Protein AF-A0A366ZLQ6-F1 (afdb_monomer)

Nearest PDB structures (foldseek):
  3iez-assembly1_A  TM=7.733E-01  e=4.812E-01  Homo sapiens
  8cht-assembly2_B  TM=6.604E-01  e=1.229E+00  Homo sapiens
  3isu-assembly1_A  TM=6.030E-01  e=1.303E+00  Homo sapiens
  8cht-assembly1_A  TM=6.685E-01  e=3.139E+00  Homo sapiens

Secondary structure (DSSP, 8-state):
-------S--EEEE-TT-TTEEEEEEEETTTTEEEEEEEETTEEEEEEEEEHHHHHHHHHHHHHHHHHHHHS--THHHHHHHHHHHHHHHHHHHHT-S-HHHHHHHHHHHHHHHHHHTT-----------------PPPP-----

Foldseek 3Di:
DDDDDFPPDWDKDADPVDQQWIWTWGDDVVVQWIKIFIDHPNDTDDIDIDHVVVVVVVVVVVVVVVVVVVPPDDCVVVVVVVVVVVVVVVVVVVVVPDPVVVVVVCVVVVVVVVVVVVPDDDDDDDDDDDDDDDDDDDDDDDDDD

Sequence (145 aa):
MTVVALPVHGHWAADARGEGRSIRVSTHVEEGVAVLSLWRGGTCVGTARLSAEDAAGVVAGLTDGLAAMAARPHVESSDAGRVADLEARLARLERHGRPLWRRAADTVTGWGVRAAVRSGGLTQHRVGRSPAWVDLAPRRPQEGC

pLDDT: mean 74.49, std 21.25, range [35.72, 98.38]

Radius of gyration: 32.17 Å; Cα contacts (8 Å, |Δi|>4): 105; chains: 1; bounding box: 58×31×90 Å

Mean predicted aligned error: 17.68 Å

Solvent-accessible surface area (backbone atoms only — not comparable to full-atom values): 9060 Å² total; per-residue (Å²): 136,85,82,77,83,70,66,93,69,59,49,74,45,77,41,94,88,44,82,59,28,30,39,38,37,40,66,40,74,94,78,47,32,39,35,44,33,37,33,44,73,55,38,66,76,45,75,46,79,28,47,60,67,57,46,49,51,52,51,48,54,50,50,53,51,49,51,55,58,67,66,46,84,68,70,68,74,55,47,60,57,50,49,52,51,49,50,54,52,49,54,50,56,60,72,71,43,87,53,69,68,58,55,50,48,51,50,55,50,47,49,54,46,57,58,46,62,77,71,58,82,88,83,93,83,90,83,84,89,86,83,87,87,83,90,85,85,89,83,90,72,71,88,72,132

Structure (mmCIF, N/CA/C/O backbone):
data_AF-A0A366ZLQ6-F1
#
_entry.id   AF-A0A366ZLQ6-F1
#
loop_
_atom_site.group_PDB
_atom_site.id
_atom_site.type_symbol
_atom_site.label_atom_id
_atom_site.label_alt_id
_atom_site.label_comp_id
_atom_site.label_asym_id
_atom_site.label_entity_id
_atom_site.label_seq_id
_atom_site.pdbx_PDB_ins_code
_atom_site.Cartn_x
_atom_site.Cartn_y
_atom_site.Cartn_z
_atom_site.occupancy
_atom_site.B_iso_or_equiv
_atom_site.auth_seq_id
_atom_site.auth_comp_id
_atom_site.auth_asym_id
_atom_site.auth_atom_id
_atom_site.pdbx_PDB_model_num
ATOM 1 N N . MET A 1 1 ? -29.649 5.034 15.503 1.00 45.44 1 MET A N 1
ATOM 2 C CA . MET A 1 1 ? -28.442 4.417 14.917 1.00 45.44 1 MET A CA 1
ATOM 3 C C . MET A 1 1 ? -27.481 5.542 14.609 1.00 45.44 1 MET A C 1
ATOM 5 O O . MET A 1 1 ? -27.810 6.379 13.780 1.00 45.44 1 MET A O 1
ATOM 9 N N . THR A 1 2 ? -26.382 5.641 15.34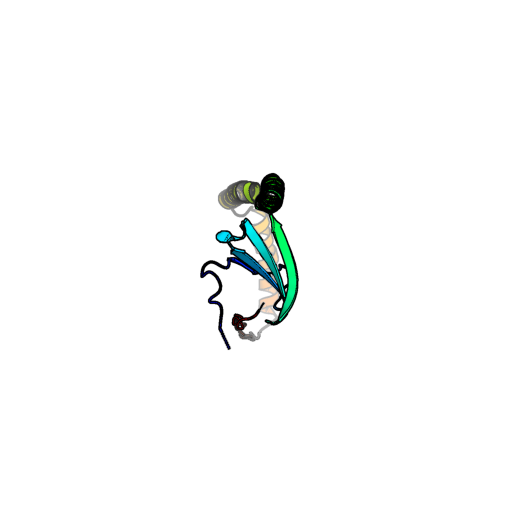6 1.00 40.47 2 THR A N 1
ATOM 10 C CA . THR A 1 2 ? -25.442 6.756 15.197 1.00 40.47 2 THR A CA 1
ATOM 11 C C . THR A 1 2 ? -24.353 6.323 14.228 1.00 40.47 2 THR A C 1
ATOM 13 O O . THR A 1 2 ? -23.603 5.395 14.519 1.00 40.47 2 THR A O 1
ATOM 16 N N . VAL A 1 3 ? -24.319 6.943 13.052 1.00 51.59 3 VAL A N 1
ATOM 17 C CA . VAL A 1 3 ? -23.247 6.742 12.075 1.00 51.59 3 VAL A CA 1
ATOM 18 C C . VAL A 1 3 ? -22.063 7.584 12.531 1.00 51.59 3 VAL A C 1
ATOM 20 O O . VAL A 1 3 ? -22.164 8.807 12.600 1.00 51.59 3 VAL A O 1
ATOM 23 N N . VAL A 1 4 ? -20.954 6.933 12.873 1.00 55.72 4 VAL A N 1
ATOM 24 C CA . VAL A 1 4 ? -19.674 7.615 13.081 1.00 5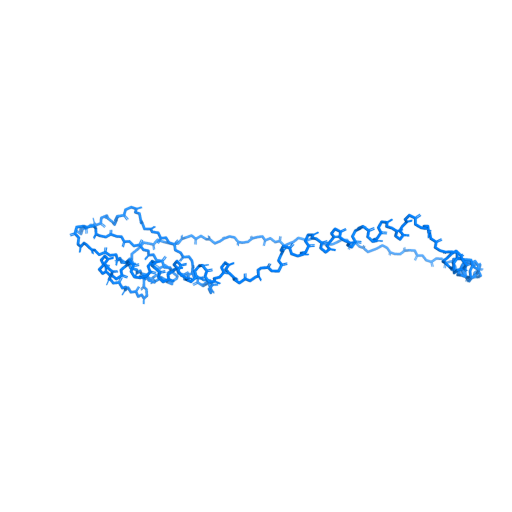5.72 4 VAL A CA 1
ATOM 25 C C . VAL A 1 4 ? -19.104 7.901 11.696 1.00 55.72 4 VAL A C 1
ATOM 27 O O . VAL A 1 4 ? -18.812 6.974 10.942 1.00 55.72 4 VAL A O 1
ATOM 30 N N . ALA A 1 5 ? -18.986 9.178 11.334 1.00 53.03 5 ALA A N 1
ATOM 31 C CA . ALA A 1 5 ? -18.280 9.567 10.121 1.00 53.03 5 ALA A CA 1
ATOM 32 C C . ALA A 1 5 ? -16.808 9.157 10.273 1.00 53.03 5 ALA A C 1
ATOM 34 O O . 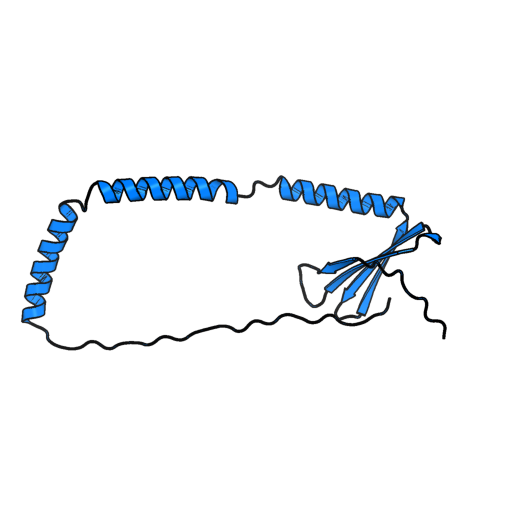ALA A 1 5 ? -16.097 9.686 11.127 1.00 53.03 5 ALA A O 1
ATOM 35 N N . LEU A 1 6 ? -16.364 8.179 9.480 1.00 53.09 6 LEU A N 1
ATOM 36 C CA . LEU A 1 6 ? -14.960 7.784 9.458 1.00 53.09 6 LEU A CA 1
ATOM 37 C C . LEU A 1 6 ? -14.105 8.960 8.960 1.00 53.09 6 LEU A C 1
ATOM 39 O O . LEU A 1 6 ? -14.516 9.653 8.024 1.00 53.09 6 LEU A O 1
ATOM 43 N N . PRO A 1 7 ? -12.907 9.162 9.534 1.00 49.38 7 PRO A N 1
ATOM 44 C CA . PRO A 1 7 ? -11.997 10.202 9.088 1.00 49.38 7 PRO A CA 1
ATOM 45 C C . PRO A 1 7 ? -11.766 10.116 7.575 1.00 49.38 7 PRO A C 1
ATOM 47 O O . PRO A 1 7 ? -11.531 9.047 7.002 1.00 49.38 7 PRO A O 1
ATOM 50 N N . VAL A 1 8 ? -11.857 11.286 6.943 1.00 54.78 8 VAL A N 1
ATOM 51 C CA . VAL A 1 8 ? -12.013 11.525 5.495 1.00 54.78 8 VAL A CA 1
ATOM 52 C C . VAL A 1 8 ? -10.768 11.127 4.677 1.00 54.78 8 VAL A C 1
ATOM 54 O O . VAL A 1 8 ? -10.753 11.213 3.452 1.00 54.78 8 VAL A O 1
ATOM 57 N N . HIS A 1 9 ? -9.714 10.643 5.334 1.00 58.69 9 HIS A N 1
ATOM 58 C CA . HIS A 1 9 ? -8.391 10.420 4.749 1.00 58.69 9 HIS A CA 1
ATOM 59 C C . HIS A 1 9 ? -7.971 8.954 4.847 1.00 58.69 9 HIS A C 1
ATOM 61 O O . HIS A 1 9 ? -6.893 8.613 5.324 1.00 58.69 9 HIS A O 1
ATOM 67 N N . GLY A 1 10 ? -8.857 8.059 4.409 1.00 69.56 10 GLY A N 1
ATOM 68 C CA . GLY A 1 10 ? -8.498 6.661 4.232 1.00 69.56 10 GLY A CA 1
ATOM 69 C C . GLY A 1 10 ? -7.628 6.480 2.986 1.00 69.56 10 GLY A C 1
ATOM 70 O O . GLY A 1 10 ? -8.124 6.677 1.876 1.00 69.56 10 GLY A O 1
ATOM 71 N N . HIS A 1 11 ? -6.366 6.080 3.129 1.00 85.31 11 HIS A N 1
ATOM 72 C CA . HIS A 1 11 ? -5.535 5.721 1.975 1.00 85.31 11 HIS A CA 1
ATOM 73 C C . HIS A 1 11 ? -5.819 4.277 1.561 1.00 85.31 11 HIS A C 1
ATOM 75 O O . HIS A 1 11 ? -5.794 3.378 2.397 1.00 85.31 11 HIS A O 1
ATOM 81 N N . TRP A 1 12 ? -6.082 4.049 0.274 1.00 92.56 12 TRP A N 1
ATOM 82 C CA . TRP A 1 12 ? -6.294 2.712 -0.283 1.00 92.56 12 TRP A CA 1
ATOM 83 C C . TRP A 1 12 ? -5.114 2.301 -1.159 1.00 92.56 12 TRP A C 1
ATOM 85 O O . TRP A 1 12 ? -4.679 3.072 -2.012 1.00 92.56 12 TRP A O 1
ATOM 95 N N . ALA A 1 13 ? -4.659 1.064 -0.992 1.00 93.88 13 ALA A N 1
ATOM 96 C CA . ALA A 1 13 ? -3.675 0.421 -1.853 1.00 93.88 13 ALA A CA 1
ATOM 97 C C . ALA A 1 13 ? -4.259 -0.878 -2.422 1.00 93.88 13 ALA A C 1
ATOM 99 O O . ALA A 1 13 ? -4.824 -1.689 -1.686 1.00 93.88 13 ALA A O 1
ATOM 100 N N . ALA A 1 14 ? -4.138 -1.080 -3.734 1.00 94.12 14 ALA A N 1
ATOM 101 C CA . ALA A 1 14 ? -4.548 -2.326 -4.377 1.00 94.12 14 ALA A CA 1
ATOM 102 C C . ALA A 1 14 ? -3.550 -3.452 -4.058 1.00 94.12 14 ALA A C 1
ATOM 104 O O . ALA A 1 14 ? -2.343 -3.218 -4.022 1.00 94.12 14 ALA A O 1
ATOM 105 N N . ASP A 1 15 ? -4.036 -4.678 -3.848 1.00 93.50 15 ASP A N 1
ATOM 106 C CA . ASP A 1 15 ? -3.154 -5.848 -3.779 1.00 93.50 15 ASP A CA 1
ATOM 107 C C . ASP A 1 15 ? -2.759 -6.268 -5.203 1.00 93.50 15 ASP A C 1
ATOM 109 O O . ASP A 1 15 ? -3.616 -6.409 -6.076 1.00 93.50 15 ASP A O 1
ATOM 113 N N . ALA A 1 16 ? -1.465 -6.502 -5.436 1.00 93.81 16 ALA A N 1
ATOM 114 C CA . ALA A 1 16 ? -0.926 -6.866 -6.748 1.00 93.81 16 ALA A CA 1
ATOM 115 C C . ALA A 1 16 ? -1.497 -8.179 -7.319 1.00 93.81 16 ALA A C 1
ATOM 117 O O . ALA A 1 16 ? -1.457 -8.389 -8.527 1.00 93.81 16 ALA A O 1
ATOM 118 N N . ARG A 1 17 ? -2.054 -9.059 -6.474 1.00 91.06 17 ARG A N 1
ATOM 119 C CA . ARG A 1 17 ? -2.745 -10.283 -6.916 1.00 91.06 17 ARG A CA 1
ATOM 120 C C . ARG A 1 17 ? -4.108 -10.007 -7.558 1.00 91.06 17 ARG A C 1
ATOM 122 O O . ARG A 1 17 ? -4.656 -10.895 -8.199 1.00 91.06 17 ARG A O 1
ATOM 129 N N . GLY A 1 18 ? -4.664 -8.807 -7.393 1.00 89.94 18 GLY A N 1
ATOM 130 C CA . GLY A 1 18 ? -5.974 -8.445 -7.930 1.00 89.94 18 GLY A CA 1
ATOM 131 C C . GLY A 1 18 ? -7.142 -9.032 -7.129 1.00 89.94 18 GLY A C 1
ATOM 132 O O . GLY A 1 18 ? -7.144 -8.997 -5.899 1.00 89.94 18 GLY A O 1
ATOM 133 N N . GLU A 1 19 ? -8.174 -9.516 -7.831 1.00 88.88 19 GLU A N 1
ATOM 134 C CA . GLU A 1 19 ? -9.390 -10.130 -7.249 1.00 88.88 19 GLU A CA 1
ATOM 135 C C . GLU A 1 19 ? -10.210 -9.205 -6.332 1.00 88.88 19 GLU A C 1
ATOM 137 O O . GLU A 1 19 ? -10.849 -9.642 -5.371 1.00 88.88 19 GLU A O 1
ATOM 142 N N . GLY A 1 20 ? -10.164 -7.896 -6.590 1.00 89.69 20 GLY A N 1
ATOM 143 C CA . GLY A 1 20 ? -10.834 -6.910 -5.741 1.00 89.69 20 GLY A CA 1
ATOM 144 C C . GLY A 1 20 ? -10.287 -6.884 -4.311 1.00 89.69 20 GLY A C 1
ATOM 145 O O . GLY A 1 20 ? -11.036 -6.564 -3.385 1.00 89.69 20 GLY A O 1
ATOM 146 N N . ARG A 1 21 ? -9.016 -7.269 -4.119 1.00 94.81 21 ARG A N 1
ATOM 147 C CA . ARG A 1 21 ? -8.319 -7.165 -2.838 1.00 94.81 21 ARG A CA 1
ATOM 148 C C . ARG A 1 21 ? -7.589 -5.838 -2.707 1.00 94.81 21 ARG A C 1
ATOM 150 O O . ARG A 1 21 ? -6.943 -5.363 -3.641 1.00 94.81 21 ARG A O 1
ATOM 157 N N . SER A 1 22 ? -7.662 -5.262 -1.517 1.00 95.75 22 SER A N 1
ATOM 158 C CA . SER A 1 22 ? -7.028 -3.982 -1.214 1.00 95.75 22 SER A CA 1
ATOM 159 C C . SER A 1 22 ? -6.790 -3.826 0.279 1.00 95.75 22 SER A C 1
ATOM 161 O O . SER A 1 22 ? -7.465 -4.454 1.092 1.00 95.75 22 SER A O 1
ATOM 163 N N . ILE A 1 23 ? -5.858 -2.955 0.638 1.00 95.88 23 ILE A N 1
ATOM 164 C CA . ILE A 1 23 ? -5.644 -2.505 2.010 1.00 95.88 23 ILE A CA 1
ATOM 165 C C . ILE A 1 23 ? -6.147 -1.069 2.123 1.00 95.88 23 ILE A C 1
ATOM 167 O O . ILE A 1 23 ? -5.888 -0.254 1.237 1.00 95.88 23 ILE A O 1
ATOM 171 N N . ARG A 1 24 ? -6.849 -0.757 3.213 1.00 94.88 24 ARG A N 1
ATOM 172 C CA . ARG A 1 24 ? -7.192 0.610 3.609 1.00 94.88 24 ARG A CA 1
ATOM 173 C C . ARG A 1 24 ? -6.465 0.953 4.901 1.00 94.88 24 ARG A C 1
ATOM 175 O O . ARG A 1 24 ? -6.524 0.187 5.861 1.00 94.88 24 ARG A O 1
ATOM 182 N N . VAL A 1 25 ? -5.837 2.119 4.924 1.00 94.81 25 VAL A N 1
ATOM 183 C CA . VAL A 1 25 ? -5.273 2.740 6.123 1.00 94.81 25 VAL A CA 1
ATOM 184 C C . VAL A 1 25 ? -6.217 3.843 6.572 1.00 94.81 25 VAL A C 1
ATOM 186 O O . VAL A 1 25 ? -6.556 4.707 5.768 1.00 94.81 25 VAL A O 1
ATOM 189 N N . SER A 1 26 ? -6.635 3.830 7.831 1.00 92.94 26 SER A N 1
ATOM 190 C CA . SER A 1 26 ? -7.356 4.930 8.477 1.00 92.94 26 SER A CA 1
ATOM 191 C C . SER A 1 26 ? -6.696 5.285 9.803 1.00 92.94 26 SER A C 1
ATOM 193 O O . SER A 1 26 ? -6.106 4.431 10.458 1.00 92.94 26 SER A O 1
ATOM 195 N N . THR A 1 27 ? -6.784 6.546 10.208 1.00 91.38 27 THR A N 1
ATOM 196 C CA . THR A 1 27 ? -6.161 7.045 11.437 1.00 91.38 27 THR A CA 1
ATOM 197 C C . THR A 1 27 ? -7.214 7.569 12.396 1.00 91.38 27 THR A C 1
ATOM 199 O O . THR A 1 27 ? -8.172 8.219 11.992 1.00 91.38 27 THR A O 1
ATOM 202 N N . HIS A 1 28 ? -7.020 7.273 13.673 1.00 90.75 28 HIS A N 1
ATOM 203 C CA . HIS A 1 28 ? -7.879 7.672 14.777 1.00 90.75 28 HIS A CA 1
ATOM 204 C C . HIS A 1 28 ? -6.998 8.447 15.756 1.00 90.75 28 HIS A C 1
ATOM 206 O O . HIS A 1 28 ? -6.279 7.854 16.560 1.00 90.75 28 HIS A O 1
ATOM 212 N N . VAL A 1 29 ? -6.938 9.768 15.557 1.00 89.81 29 VAL A N 1
ATOM 213 C CA . VAL A 1 29 ? -5.940 10.644 16.195 1.00 89.81 29 VAL A CA 1
ATOM 214 C C . VAL A 1 29 ? -6.140 10.703 17.705 1.00 89.81 29 VAL A C 1
ATOM 216 O O . VAL A 1 29 ? -5.167 10.572 18.440 1.00 89.81 29 VAL A O 1
ATOM 219 N N . GLU A 1 30 ? -7.388 10.822 18.156 1.00 91.31 30 GLU A N 1
ATOM 220 C CA . GLU A 1 30 ? -7.729 10.898 19.582 1.00 91.31 30 GLU A CA 1
ATOM 221 C C . GLU A 1 30 ? -7.361 9.608 20.326 1.00 91.31 30 GLU A C 1
ATOM 223 O O . GLU A 1 30 ? -6.929 9.627 21.474 1.00 91.31 30 GLU A O 1
ATOM 228 N N . GLU A 1 31 ? -7.485 8.470 19.648 1.00 91.44 31 GLU A N 1
ATOM 229 C CA . GLU A 1 31 ? -7.143 7.156 20.175 1.00 91.44 31 GLU A CA 1
ATOM 230 C C . GLU A 1 31 ? -5.664 6.793 19.978 1.00 91.44 31 GLU A C 1
ATOM 232 O O . GLU A 1 31 ? -5.221 5.760 20.477 1.00 91.44 31 GLU A O 1
ATOM 237 N N . GLY A 1 32 ? -4.897 7.606 19.242 1.00 93.94 32 GLY A N 1
ATOM 238 C CA . GLY A 1 32 ? -3.483 7.359 18.961 1.00 93.94 32 GLY A CA 1
ATOM 239 C C . GLY A 1 32 ? -3.219 6.085 18.150 1.00 93.94 32 GLY A C 1
ATOM 240 O O . GLY A 1 32 ? -2.147 5.491 18.283 1.00 93.94 32 GLY A O 1
ATOM 241 N N . VAL A 1 33 ? -4.183 5.645 17.327 1.00 95.50 33 VAL A N 1
ATOM 242 C CA . VAL A 1 33 ? -4.075 4.391 16.562 1.00 95.50 33 VAL A CA 1
ATOM 243 C C . VAL A 1 33 ? -4.220 4.579 15.056 1.00 95.50 33 VAL A C 1
ATOM 245 O O . VAL A 1 33 ? -5.071 5.323 14.561 1.00 95.50 33 VAL A O 1
ATOM 248 N N . ALA A 1 34 ? -3.421 3.816 14.313 1.00 95.06 34 ALA A N 1
ATOM 249 C CA . ALA A 1 34 ? -3.598 3.593 12.885 1.00 95.06 34 ALA A CA 1
ATOM 250 C C . ALA A 1 34 ? -4.248 2.222 12.661 1.00 95.06 34 ALA A C 1
ATOM 252 O O . ALA A 1 34 ? -3.850 1.220 13.253 1.00 95.06 34 ALA A O 1
ATOM 253 N N . VAL A 1 35 ? -5.256 2.162 11.801 1.00 95.69 35 VAL A N 1
ATOM 254 C CA . VAL A 1 35 ? -5.982 0.937 11.473 1.00 95.69 35 VAL A CA 1
ATOM 255 C C . VAL A 1 35 ? -5.654 0.544 10.042 1.00 95.69 35 VAL A C 1
ATOM 257 O O . VAL A 1 35 ? -5.933 1.292 9.106 1.00 95.69 35 VAL A O 1
ATOM 260 N N . LEU A 1 36 ? -5.085 -0.649 9.874 1.00 96.19 36 LEU A N 1
ATOM 261 C CA . LEU A 1 36 ? -4.947 -1.294 8.574 1.00 96.19 36 LEU A CA 1
ATOM 262 C C . LEU A 1 36 ? -6.032 -2.354 8.441 1.00 96.19 36 LEU A C 1
ATOM 264 O O . LEU A 1 36 ? -6.109 -3.280 9.246 1.00 96.19 36 LEU A O 1
ATOM 268 N N . SER A 1 37 ? -6.860 -2.230 7.412 1.00 96.00 37 SER A N 1
ATOM 269 C 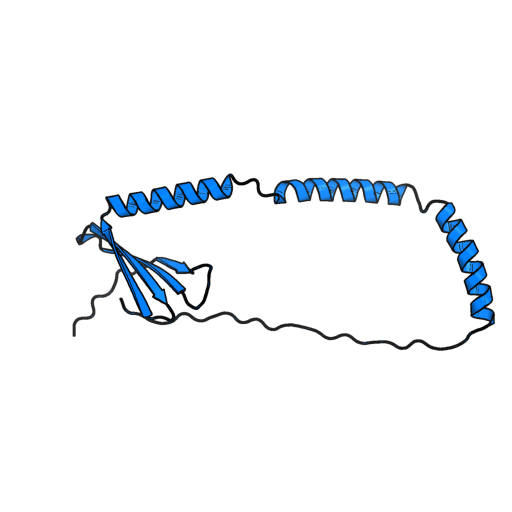CA . SER A 1 37 ? -7.916 -3.193 7.099 1.00 96.00 37 SER A CA 1
ATOM 270 C C . SER A 1 37 ? -7.667 -3.824 5.735 1.00 96.00 37 SER A C 1
ATOM 272 O O . SER A 1 37 ? -7.355 -3.132 4.765 1.00 96.00 37 SER A O 1
ATOM 274 N N . LEU A 1 38 ? -7.788 -5.148 5.665 1.00 96.19 38 LEU A N 1
ATOM 275 C CA . LEU A 1 38 ? -7.738 -5.927 4.437 1.00 96.19 38 LEU A CA 1
ATOM 276 C C . LEU A 1 38 ? -9.158 -6.143 3.924 1.00 96.19 38 LEU A C 1
ATOM 278 O O . LEU A 1 38 ? -10.035 -6.611 4.648 1.00 96.19 38 LEU A O 1
ATOM 282 N N . TRP A 1 39 ? -9.351 -5.862 2.645 1.00 95.44 39 TRP A N 1
ATOM 283 C CA . TRP A 1 39 ? -10.630 -5.960 1.964 1.00 95.44 39 TRP A CA 1
ATOM 284 C C . TRP A 1 39 ? -10.556 -6.972 0.827 1.00 95.44 39 TRP A C 1
ATOM 286 O O . TRP A 1 39 ? -9.514 -7.118 0.183 1.00 95.44 39 TRP A O 1
ATOM 296 N N . ARG A 1 40 ? -11.673 -7.649 0.559 1.00 94.94 40 ARG A N 1
ATOM 297 C CA . ARG A 1 40 ? -11.884 -8.507 -0.612 1.00 94.94 40 ARG A CA 1
ATOM 298 C C . ARG A 1 40 ? -13.314 -8.330 -1.106 1.00 94.94 40 ARG A C 1
ATOM 300 O O . ARG A 1 40 ? -14.253 -8.538 -0.345 1.00 94.94 40 ARG A O 1
ATOM 307 N N . GLY A 1 41 ? -13.481 -7.943 -2.370 1.00 91.06 41 GLY A N 1
ATOM 308 C CA . GLY A 1 41 ? -14.808 -7.811 -2.983 1.00 91.06 41 GLY A CA 1
ATOM 309 C C . GLY A 1 41 ? -15.731 -6.837 -2.241 1.00 91.06 41 GLY A C 1
ATOM 310 O O . GLY A 1 41 ? -16.927 -7.080 -2.147 1.00 91.06 41 GLY A O 1
ATOM 311 N N . GLY A 1 42 ? -15.172 -5.772 -1.656 1.00 88.19 42 GLY A N 1
ATOM 312 C CA . GLY A 1 42 ? -15.921 -4.799 -0.852 1.00 88.19 42 GLY A CA 1
ATOM 313 C C . GLY A 1 42 ? -16.221 -5.231 0.588 1.00 88.19 42 GLY A C 1
ATOM 314 O O . GLY A 1 42 ? -16.838 -4.466 1.314 1.00 88.19 42 GLY A O 1
ATOM 315 N N . THR A 1 43 ? -15.765 -6.407 1.031 1.00 92.19 43 THR A N 1
ATOM 316 C CA . THR A 1 43 ? -15.938 -6.877 2.416 1.00 92.19 43 THR A CA 1
ATOM 317 C C . THR A 1 43 ? -14.626 -6.812 3.192 1.00 92.19 43 THR A C 1
ATOM 319 O O . THR A 1 43 ? -13.577 -7.214 2.682 1.00 92.19 43 THR A O 1
ATOM 322 N N . CYS A 1 44 ? -14.695 -6.341 4.435 1.00 94.81 44 CYS A N 1
ATOM 323 C CA . CYS A 1 44 ? -13.605 -6.399 5.402 1.00 94.81 44 CYS A CA 1
ATOM 324 C C . CYS A 1 44 ? -13.304 -7.851 5.794 1.00 94.81 44 CYS A C 1
ATOM 326 O O . CYS A 1 44 ? -14.178 -8.538 6.316 1.00 94.81 44 CYS A O 1
ATOM 328 N N . VAL A 1 45 ? -12.084 -8.332 5.561 1.00 96.19 45 VAL A N 1
ATOM 329 C CA . VAL A 1 45 ? -11.686 -9.722 5.870 1.00 96.19 45 VAL A CA 1
ATOM 330 C C . VAL A 1 45 ? -10.575 -9.821 6.917 1.00 96.19 45 VAL A C 1
ATOM 332 O O . VAL A 1 45 ? -10.189 -10.922 7.298 1.00 96.19 45 VAL A O 1
ATOM 335 N N . GLY A 1 46 ? -10.057 -8.692 7.398 1.00 96.06 46 GLY A N 1
ATOM 336 C CA . GLY A 1 46 ? -9.094 -8.653 8.494 1.00 96.06 46 GLY A CA 1
ATOM 337 C C . GLY A 1 46 ? -8.709 -7.228 8.865 1.00 96.06 46 GLY A C 1
ATOM 338 O O . GLY A 1 46 ? -8.691 -6.352 8.003 1.00 96.06 46 GLY A O 1
ATOM 339 N N . THR A 1 47 ? -8.376 -7.010 10.137 1.00 96.69 47 THR A N 1
ATOM 340 C CA . THR A 1 47 ? -8.033 -5.685 10.665 1.00 96.69 47 THR A CA 1
ATOM 341 C C . THR A 1 47 ? -6.907 -5.792 11.684 1.00 96.69 47 THR A C 1
ATOM 343 O O . THR A 1 47 ? -6.924 -6.675 12.538 1.00 96.69 47 THR A O 1
ATOM 346 N N . ALA A 1 48 ? -5.960 -4.860 11.618 1.00 97.38 48 ALA A N 1
ATOM 347 C CA . ALA A 1 48 ? -4.945 -4.633 12.636 1.00 97.38 48 ALA A CA 1
ATOM 348 C C . ALA A 1 48 ? -5.039 -3.185 13.132 1.00 97.38 48 ALA A C 1
ATOM 350 O O . ALA A 1 48 ? -5.169 -2.256 12.332 1.00 97.38 48 ALA A O 1
ATOM 351 N N . ARG A 1 49 ? -4.970 -2.999 14.453 1.00 97.00 49 ARG A N 1
ATOM 352 C CA . ARG A 1 49 ? -4.859 -1.683 15.093 1.00 97.00 49 ARG A CA 1
ATOM 353 C C . ARG A 1 49 ? -3.432 -1.552 15.600 1.00 97.00 49 ARG A C 1
ATOM 355 O O . ARG A 1 49 ? -2.994 -2.393 16.378 1.00 97.00 49 ARG A O 1
ATOM 362 N N . LEU A 1 50 ? -2.726 -0.538 15.131 1.00 97.69 50 LEU A N 1
ATOM 363 C CA . LEU A 1 50 ? -1.339 -0.274 15.476 1.00 97.69 50 LEU A CA 1
ATOM 364 C C . LEU A 1 50 ? -1.262 0.977 16.340 1.00 97.69 50 LEU A C 1
ATOM 366 O O . LEU A 1 50 ? -1.968 1.954 16.075 1.00 97.69 50 LEU A O 1
ATOM 370 N N . SER A 1 51 ? -0.382 0.947 17.339 1.00 97.75 51 SER A N 1
ATOM 371 C CA . SER A 1 51 ? 0.063 2.168 18.006 1.00 97.75 51 SER A CA 1
ATOM 372 C C . SER A 1 51 ? 0.795 3.075 17.007 1.00 97.75 51 SER A C 1
ATOM 374 O O . SER A 1 51 ? 1.204 2.631 15.928 1.00 97.75 51 SER A O 1
ATOM 376 N N . ALA A 1 52 ? 0.990 4.348 17.353 1.00 95.38 52 ALA A N 1
ATOM 377 C CA . ALA A 1 52 ? 1.798 5.251 16.535 1.00 95.38 52 ALA A CA 1
ATOM 378 C C . ALA A 1 52 ? 3.239 4.733 16.326 1.00 95.38 52 ALA A C 1
ATOM 380 O O . ALA A 1 52 ? 3.784 4.877 15.233 1.00 95.38 52 ALA A O 1
ATOM 381 N N . GLU A 1 53 ? 3.827 4.094 17.343 1.00 97.81 53 GLU A N 1
ATOM 382 C CA . GLU A 1 53 ? 5.171 3.505 17.278 1.00 97.81 53 GLU A CA 1
ATOM 383 C C . GLU A 1 53 ? 5.219 2.310 16.316 1.00 97.81 53 GLU A C 1
ATOM 385 O O . GLU A 1 53 ? 6.039 2.285 15.397 1.00 97.81 53 GLU A O 1
ATOM 390 N N . ASP A 1 54 ? 4.284 1.367 16.444 1.00 98.38 54 ASP A N 1
ATOM 391 C CA . ASP A 1 54 ? 4.218 0.202 15.553 1.00 98.38 54 ASP A CA 1
ATOM 392 C C . ASP A 1 54 ? 3.922 0.613 14.106 1.00 98.38 54 ASP A C 1
ATOM 394 O O . ASP A 1 54 ? 4.492 0.067 13.158 1.00 98.38 54 ASP A O 1
ATOM 398 N N . ALA A 1 55 ? 3.049 1.608 13.914 1.00 96.44 55 ALA A N 1
ATOM 399 C CA . ALA A 1 55 ? 2.758 2.162 12.598 1.00 96.44 55 ALA A CA 1
ATOM 400 C C . ALA A 1 55 ? 4.007 2.796 11.966 1.00 96.44 55 ALA A C 1
ATOM 402 O O . ALA A 1 55 ? 4.263 2.582 10.779 1.00 96.44 55 ALA A O 1
ATOM 403 N N . ALA A 1 56 ? 4.815 3.520 12.749 1.00 96.81 56 ALA A N 1
ATOM 404 C CA . ALA A 1 56 ? 6.097 4.046 12.289 1.00 96.81 56 ALA A CA 1
ATOM 405 C C . ALA A 1 56 ? 7.070 2.917 11.903 1.00 96.81 56 ALA A C 1
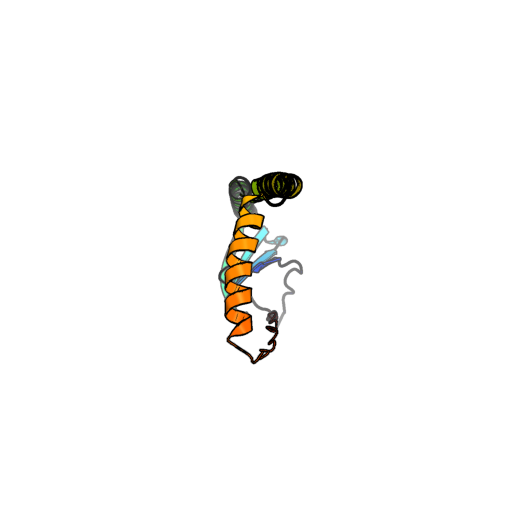ATOM 407 O O . ALA A 1 56 ? 7.727 3.013 10.866 1.00 96.81 56 ALA A O 1
ATOM 408 N N . GLY A 1 57 ? 7.100 1.815 12.660 1.00 98.19 57 GLY A N 1
ATOM 409 C CA . GLY A 1 57 ? 7.870 0.616 12.315 1.00 98.19 57 GLY A CA 1
ATOM 410 C C . GLY A 1 57 ? 7.457 -0.003 10.973 1.00 98.19 57 GLY A C 1
ATOM 411 O O . GLY A 1 57 ? 8.310 -0.339 10.151 1.00 98.19 57 GLY A O 1
ATOM 412 N N . VAL A 1 58 ? 6.151 -0.085 10.694 1.00 97.38 58 VAL A N 1
ATOM 413 C CA . VAL A 1 58 ? 5.642 -0.536 9.385 1.00 97.38 58 VAL A CA 1
ATOM 414 C C . VAL A 1 58 ? 6.087 0.404 8.261 1.00 97.38 58 VAL A C 1
ATOM 416 O O . VAL A 1 58 ? 6.530 -0.066 7.213 1.00 97.38 58 VAL A O 1
ATOM 419 N N . VAL A 1 59 ? 6.012 1.723 8.464 1.00 96.88 59 VAL A N 1
ATOM 420 C CA . VAL A 1 59 ? 6.465 2.718 7.473 1.00 96.88 59 VAL A CA 1
ATOM 421 C C . VAL A 1 59 ? 7.967 2.605 7.204 1.00 96.88 59 VAL A C 1
ATOM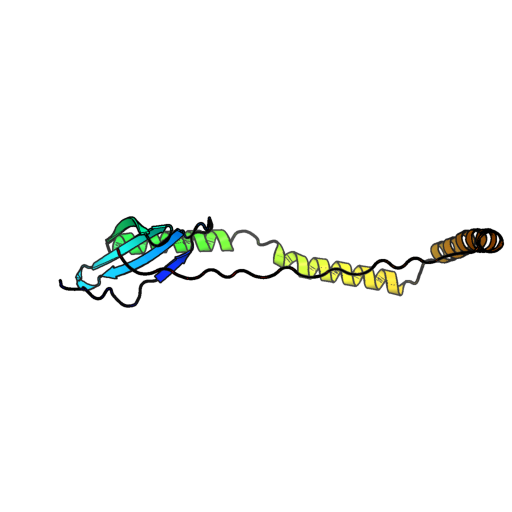 423 O O . VAL A 1 59 ? 8.382 2.673 6.044 1.00 96.88 59 VAL A O 1
ATOM 426 N N . ALA A 1 60 ? 8.776 2.387 8.243 1.00 98.25 60 ALA A N 1
ATOM 427 C CA . ALA A 1 60 ? 10.208 2.150 8.099 1.00 98.25 60 ALA A CA 1
ATOM 428 C C . ALA A 1 60 ? 10.475 0.906 7.238 1.00 98.25 60 ALA A C 1
ATOM 430 O O . ALA A 1 60 ? 11.143 1.009 6.212 1.00 98.25 60 ALA A O 1
ATOM 431 N N . GLY A 1 61 ? 9.843 -0.231 7.554 1.00 98.25 61 GLY A N 1
ATOM 432 C CA . GLY A 1 61 ? 9.980 -1.456 6.760 1.00 98.25 61 GLY A CA 1
ATOM 433 C C . GLY A 1 61 ? 9.525 -1.304 5.300 1.00 98.25 61 GLY A C 1
ATOM 434 O O . GLY A 1 61 ? 10.155 -1.853 4.394 1.00 98.25 61 GLY A O 1
ATOM 435 N N . LEU A 1 62 ? 8.466 -0.526 5.041 1.00 97.00 62 LEU A N 1
ATOM 436 C CA . LEU A 1 62 ? 8.045 -0.187 3.675 1.00 97.00 62 LEU A CA 1
ATOM 437 C C . LEU A 1 62 ? 9.110 0.637 2.944 1.00 97.00 62 LEU A C 1
ATOM 439 O O . LEU A 1 62 ? 9.412 0.354 1.786 1.00 97.00 62 LEU A O 1
ATOM 443 N N . THR A 1 63 ? 9.684 1.635 3.615 1.00 97.88 63 THR A N 1
ATOM 444 C CA . THR A 1 63 ? 10.729 2.501 3.053 1.00 97.88 63 THR A CA 1
ATOM 445 C C . THR A 1 63 ? 11.996 1.710 2.742 1.00 97.88 63 THR A C 1
ATOM 447 O O . THR A 1 63 ? 12.527 1.824 1.638 1.00 97.88 63 THR A O 1
ATOM 450 N N . ASP A 1 64 ? 12.429 0.842 3.656 1.00 97.69 64 ASP A N 1
ATOM 451 C CA . ASP A 1 64 ? 13.584 -0.037 3.462 1.00 97.69 64 ASP A CA 1
ATOM 452 C C . ASP A 1 64 ? 13.363 -1.004 2.292 1.00 97.69 64 ASP A C 1
ATOM 454 O O . ASP A 1 64 ? 14.230 -1.173 1.431 1.00 97.69 64 ASP A O 1
ATOM 458 N N . GLY A 1 65 ? 12.169 -1.600 2.204 1.00 96.38 65 GLY A N 1
ATOM 459 C CA . GLY A 1 65 ? 11.789 -2.459 1.085 1.00 96.38 65 GLY A CA 1
ATOM 460 C C . GLY A 1 65 ? 11.794 -1.718 -0.255 1.00 96.38 65 GLY A C 1
ATOM 461 O O . GLY A 1 65 ? 12.306 -2.238 -1.248 1.00 96.38 65 GLY A O 1
ATOM 462 N N . LEU A 1 66 ? 11.273 -0.487 -0.289 1.00 96.31 66 LEU A N 1
ATOM 463 C CA . LEU A 1 66 ? 11.307 0.381 -1.471 1.00 96.31 66 LEU A CA 1
ATOM 464 C C . LEU A 1 66 ? 12.745 0.726 -1.876 1.00 96.31 66 LEU A C 1
ATOM 466 O O . LEU A 1 66 ? 13.085 0.611 -3.055 1.00 96.31 66 LEU A O 1
ATOM 470 N N . ALA A 1 67 ? 13.600 1.078 -0.916 1.00 95.88 67 ALA A N 1
ATOM 471 C CA . ALA A 1 67 ? 15.012 1.351 -1.162 1.00 95.88 67 ALA A CA 1
ATOM 472 C C . ALA A 1 67 ? 15.733 0.119 -1.734 1.00 95.88 67 ALA A C 1
ATOM 474 O O . ALA A 1 67 ? 16.460 0.230 -2.721 1.00 95.88 67 ALA A O 1
ATOM 475 N N . ALA A 1 68 ? 15.474 -1.072 -1.186 1.00 94.94 68 ALA A N 1
ATOM 476 C CA . ALA A 1 68 ? 16.034 -2.321 -1.695 1.00 94.94 68 ALA A CA 1
ATOM 477 C C . ALA A 1 68 ? 15.560 -2.645 -3.125 1.00 94.94 68 ALA A C 1
ATOM 479 O O . ALA A 1 68 ? 16.341 -3.146 -3.935 1.00 94.94 68 ALA A O 1
ATOM 480 N N . MET A 1 69 ? 14.300 -2.348 -3.463 1.00 92.75 69 MET A N 1
ATOM 481 C CA . MET A 1 69 ? 13.788 -2.506 -4.829 1.00 92.75 69 MET A CA 1
ATOM 482 C C . MET A 1 69 ? 14.427 -1.516 -5.804 1.00 92.75 69 MET A C 1
ATOM 484 O O . MET A 1 69 ? 14.777 -1.918 -6.908 1.00 92.75 69 MET A O 1
ATOM 488 N N . ALA A 1 70 ? 14.623 -0.260 -5.400 1.00 90.44 70 ALA A N 1
ATOM 489 C CA . ALA A 1 70 ? 15.285 0.752 -6.222 1.00 90.44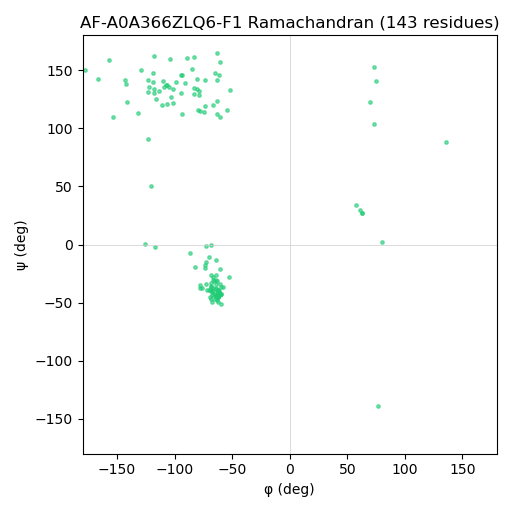 70 ALA A CA 1
ATOM 490 C C . ALA A 1 70 ? 16.783 0.463 -6.425 1.00 90.44 70 ALA A C 1
ATOM 492 O O . ALA A 1 70 ? 17.336 0.759 -7.481 1.00 90.44 70 ALA A O 1
ATOM 493 N N . ALA A 1 71 ? 17.438 -0.137 -5.426 1.00 88.62 71 ALA A N 1
ATOM 494 C CA . ALA A 1 71 ? 18.839 -0.539 -5.501 1.00 88.62 71 ALA A CA 1
ATOM 495 C C . ALA A 1 71 ? 19.071 -1.770 -6.394 1.00 88.62 71 ALA A C 1
ATOM 497 O O . ALA A 1 71 ? 20.208 -2.017 -6.806 1.00 88.62 71 ALA A O 1
ATOM 498 N N . ARG A 1 72 ? 18.029 -2.556 -6.713 1.00 78.12 72 ARG A N 1
ATOM 499 C CA . ARG A 1 72 ? 18.159 -3.615 -7.720 1.00 78.12 72 ARG A CA 1
ATOM 500 C C . ARG A 1 72 ? 18.473 -2.955 -9.064 1.00 78.12 72 ARG A C 1
ATOM 502 O O . ARG A 1 72 ? 17.697 -2.109 -9.500 1.00 78.12 72 ARG A O 1
ATOM 509 N N . PRO A 1 73 ? 19.580 -3.325 -9.733 1.00 63.62 73 PRO A N 1
ATOM 510 C CA . PRO A 1 73 ? 19.955 -2.707 -10.993 1.00 63.62 73 PRO A CA 1
ATOM 511 C C . PRO A 1 73 ? 18.848 -2.942 -12.020 1.00 63.62 73 PRO A C 1
ATOM 513 O O . PRO A 1 73 ? 18.624 -4.063 -12.477 1.00 63.62 73 PRO A O 1
ATOM 516 N N . HIS A 1 74 ? 18.142 -1.868 -12.362 1.00 60.19 74 HIS A N 1
ATOM 517 C CA . HIS A 1 74 ? 17.161 -1.875 -13.431 1.00 60.19 74 HIS A CA 1
ATOM 518 C C . HIS A 1 74 ? 17.916 -1.911 -14.759 1.00 60.19 74 HIS A C 1
ATOM 520 O O . HIS A 1 74 ? 18.721 -1.024 -15.049 1.00 60.19 74 HIS A O 1
ATOM 526 N N . VAL A 1 75 ? 17.702 -2.954 -15.560 1.00 59.53 75 VAL A N 1
ATOM 527 C CA . VAL A 1 75 ? 18.426 -3.165 -16.829 1.00 59.53 75 VAL A CA 1
ATOM 528 C C . VAL A 1 75 ? 18.124 -2.059 -17.865 1.00 59.53 75 VAL A C 1
ATOM 530 O O . VAL A 1 75 ? 18.891 -1.884 -18.809 1.00 59.53 75 VAL A O 1
ATOM 533 N N . GLU A 1 76 ? 17.098 -1.226 -17.650 1.00 57.09 76 GLU A N 1
ATOM 534 C CA . GLU A 1 76 ? 16.626 -0.221 -18.618 1.00 57.09 76 GLU A CA 1
ATOM 535 C C . GLU A 1 76 ? 17.624 0.901 -18.963 1.00 57.09 76 GLU A C 1
ATOM 537 O O . GLU A 1 76 ? 17.592 1.418 -20.077 1.00 57.09 76 GLU A O 1
ATOM 542 N N . SER A 1 77 ? 18.568 1.264 -18.087 1.00 58.47 77 SER A N 1
ATOM 543 C CA . SER A 1 77 ? 19.553 2.322 -18.408 1.00 58.47 77 SER A CA 1
ATOM 544 C C . SER A 1 77 ? 20.620 1.865 -19.421 1.00 58.47 77 SER A C 1
ATOM 546 O O . SER A 1 77 ? 21.231 2.672 -20.124 1.00 58.47 77 SER A O 1
ATOM 548 N N . SER A 1 78 ? 20.814 0.550 -19.569 1.00 62.12 78 SER A N 1
ATOM 549 C CA . SER A 1 78 ? 21.757 0.002 -20.548 1.00 62.12 78 SER A CA 1
ATOM 550 C C . SER A 1 78 ? 21.167 -0.098 -21.953 1.00 62.12 78 SER A C 1
ATOM 552 O O . SER A 1 78 ? 21.937 -0.212 -22.910 1.00 62.12 78 SER A O 1
ATOM 554 N N . ASP A 1 79 ? 19.844 -0.083 -22.100 1.00 65.56 79 ASP A N 1
ATOM 555 C CA . ASP A 1 79 ? 19.215 -0.325 -23.395 1.00 65.56 79 ASP A CA 1
ATOM 556 C C . ASP A 1 79 ? 19.279 0.907 -24.283 1.00 65.56 79 ASP A C 1
ATOM 558 O O . ASP A 1 79 ? 19.604 0.769 -25.452 1.00 65.56 79 ASP A O 1
ATOM 562 N N . ALA A 1 80 ? 19.128 2.117 -23.742 1.00 75.75 80 ALA A N 1
ATOM 563 C CA . ALA A 1 80 ? 19.301 3.336 -24.535 1.00 75.75 80 ALA A CA 1
ATOM 564 C C . ALA A 1 80 ? 20.718 3.439 -25.136 1.00 75.75 80 ALA A C 1
ATOM 566 O O . ALA A 1 80 ? 20.876 3.738 -26.317 1.00 75.75 80 ALA A O 1
ATOM 567 N N . GLY A 1 81 ? 21.753 3.116 -24.350 1.00 80.94 81 GLY A N 1
ATOM 568 C CA . GLY A 1 81 ? 23.140 3.095 -24.826 1.00 80.94 81 GLY A CA 1
ATOM 569 C C . GLY A 1 81 ? 23.420 1.967 -25.825 1.00 80.94 81 GLY A C 1
ATOM 570 O O . GLY A 1 81 ? 24.102 2.184 -26.824 1.00 80.94 81 GLY A O 1
ATOM 571 N N . ARG A 1 82 ? 22.862 0.770 -25.596 1.00 82.00 82 ARG A N 1
ATOM 572 C CA . ARG A 1 82 ? 22.978 -0.366 -26.529 1.00 82.00 82 ARG A CA 1
ATOM 573 C C . ARG A 1 82 ? 22.217 -0.134 -27.828 1.00 82.00 82 ARG A C 1
ATOM 575 O O . ARG A 1 82 ? 22.713 -0.511 -28.884 1.00 82.00 82 ARG A O 1
ATOM 582 N N . VAL A 1 83 ? 21.039 0.479 -27.760 1.00 86.94 83 VAL A N 1
ATOM 583 C CA . VAL A 1 83 ? 20.233 0.863 -28.922 1.00 86.94 83 VAL A CA 1
ATOM 584 C C . VAL A 1 83 ? 20.977 1.926 -29.719 1.00 86.94 83 VAL A C 1
ATOM 586 O O . VAL A 1 83 ? 21.165 1.736 -30.914 1.00 86.94 83 VAL A O 1
ATOM 589 N N . ALA A 1 84 ? 21.517 2.961 -29.069 1.00 87.75 84 ALA A N 1
ATOM 590 C CA . ALA A 1 84 ? 22.326 3.976 -29.742 1.00 87.75 84 ALA A CA 1
ATOM 591 C C . ALA A 1 84 ? 23.596 3.392 -30.398 1.00 87.75 84 ALA A C 1
ATOM 593 O O . ALA A 1 84 ? 23.930 3.754 -31.528 1.00 87.75 84 ALA A O 1
ATOM 594 N N . ASP A 1 85 ? 24.292 2.454 -29.738 1.00 90.75 85 ASP A N 1
ATOM 595 C CA . ASP A 1 85 ? 25.425 1.730 -30.342 1.00 90.75 85 ASP A CA 1
ATOM 596 C C . ASP A 1 85 ? 24.981 0.908 -31.560 1.00 90.75 85 ASP A C 1
ATOM 598 O O . ASP A 1 85 ? 25.613 0.949 -32.620 1.00 90.75 85 ASP A O 1
ATOM 602 N N . LEU A 1 86 ? 23.862 0.190 -31.438 1.00 90.75 86 LEU A N 1
ATOM 603 C CA . LEU A 1 86 ? 23.320 -0.625 -32.517 1.00 90.75 86 LEU A CA 1
ATOM 604 C C . LEU A 1 86 ? 22.907 0.234 -33.718 1.00 90.75 86 LEU A C 1
ATOM 606 O O . LEU A 1 86 ? 23.244 -0.109 -34.850 1.00 90.75 86 LEU A O 1
ATOM 610 N N . GLU A 1 87 ? 22.247 1.366 -33.483 1.00 94.62 87 GLU A N 1
ATOM 611 C CA . GLU A 1 87 ? 21.873 2.342 -34.509 1.00 94.62 87 GLU A CA 1
ATOM 612 C C . GLU A 1 87 ? 23.110 2.931 -35.194 1.00 94.62 87 GLU A C 1
ATOM 614 O O . GLU A 1 87 ? 23.185 2.971 -36.424 1.00 94.62 87 GLU A O 1
ATOM 619 N N . ALA A 1 88 ? 24.135 3.314 -34.428 1.00 93.94 88 ALA A N 1
ATOM 620 C CA . ALA A 1 88 ? 25.383 3.833 -34.979 1.00 93.94 88 ALA A CA 1
ATOM 621 C C . ALA A 1 88 ? 26.112 2.790 -35.844 1.00 93.94 88 ALA A C 1
ATOM 623 O O . ALA A 1 88 ? 26.665 3.116 -36.905 1.00 93.94 88 ALA A O 1
ATOM 624 N N . ARG A 1 89 ? 26.103 1.522 -35.414 1.00 92.19 89 ARG A N 1
ATOM 625 C CA . ARG A 1 89 ? 26.659 0.389 -36.165 1.00 92.19 89 ARG A CA 1
ATOM 626 C C . ARG A 1 89 ? 25.856 0.100 -37.428 1.00 92.19 89 ARG A C 1
ATOM 628 O O . ARG A 1 89 ? 26.464 -0.096 -38.481 1.00 92.19 89 ARG A O 1
ATOM 635 N N . LEU A 1 90 ? 24.528 0.124 -37.357 1.00 92.44 90 LEU A N 1
ATOM 636 C CA . LEU A 1 90 ? 23.655 -0.070 -38.512 1.00 92.44 90 LEU A CA 1
ATOM 637 C C . LEU A 1 90 ? 23.864 1.043 -39.545 1.00 92.44 90 LEU A C 1
ATOM 639 O O . LEU A 1 90 ? 24.156 0.755 -40.704 1.00 92.44 90 LEU A O 1
ATOM 643 N N . ALA A 1 91 ? 23.873 2.302 -39.108 1.00 91.31 91 ALA A N 1
ATOM 644 C CA . ALA A 1 91 ? 24.130 3.450 -39.970 1.00 91.31 91 ALA A CA 1
ATOM 645 C C . ALA A 1 91 ? 25.525 3.385 -40.616 1.00 91.31 91 ALA A C 1
ATOM 647 O O . ALA A 1 91 ? 25.717 3.809 -41.757 1.00 91.31 91 ALA A O 1
ATOM 648 N N . ARG A 1 92 ? 26.526 2.831 -39.912 1.00 90.38 92 ARG A N 1
ATOM 649 C CA . ARG A 1 92 ? 27.846 2.560 -40.499 1.00 90.38 92 ARG A CA 1
ATOM 650 C C . ARG A 1 92 ? 27.725 1.549 -41.636 1.00 90.38 92 ARG A C 1
ATOM 652 O O . ARG A 1 92 ? 28.239 1.828 -42.713 1.00 90.38 92 ARG A O 1
ATOM 659 N N . LEU A 1 93 ? 27.045 0.424 -41.427 1.00 87.81 93 LEU A N 1
ATOM 660 C CA . LEU A 1 93 ? 26.863 -0.603 -42.458 1.00 87.81 93 LEU A CA 1
ATOM 661 C C . LEU A 1 93 ? 26.094 -0.075 -43.676 1.00 87.81 93 LEU A C 1
ATOM 663 O O . LEU A 1 93 ? 26.479 -0.359 -44.807 1.00 87.81 93 LEU A O 1
ATOM 667 N N . GLU A 1 94 ? 25.064 0.740 -43.460 1.00 86.06 94 GLU A N 1
ATOM 668 C CA . GLU A 1 94 ? 24.282 1.356 -44.536 1.00 86.06 94 GLU A CA 1
ATOM 669 C C . GLU A 1 94 ? 25.114 2.340 -45.367 1.00 86.06 94 GLU A C 1
ATOM 671 O O . GLU A 1 94 ? 25.081 2.290 -46.599 1.00 86.06 94 GLU A O 1
ATOM 676 N N . ARG A 1 95 ? 25.936 3.177 -44.712 1.00 83.56 95 ARG A N 1
ATOM 677 C CA . ARG A 1 95 ? 26.854 4.108 -45.394 1.00 83.56 95 ARG A CA 1
ATOM 678 C C . ARG A 1 95 ? 27.912 3.408 -46.239 1.00 83.56 95 ARG A C 1
ATOM 680 O O . ARG A 1 95 ? 28.321 3.957 -47.256 1.00 83.56 95 ARG A O 1
ATOM 687 N N . HIS A 1 96 ? 28.352 2.211 -45.846 1.00 77.75 96 HIS A N 1
ATOM 688 C CA . HIS A 1 96 ? 29.343 1.449 -46.617 1.00 77.75 96 HIS A CA 1
ATOM 689 C C . HIS A 1 96 ? 28.759 0.853 -47.916 1.00 77.75 96 HIS A C 1
ATOM 691 O O . HIS A 1 96 ? 29.501 0.270 -48.705 1.00 77.75 96 HIS A O 1
ATOM 697 N N . GLY A 1 97 ? 27.462 1.064 -48.185 1.00 71.69 97 GLY A N 1
ATOM 698 C CA . GLY A 1 97 ? 26.789 0.665 -49.418 1.00 71.69 97 GLY A CA 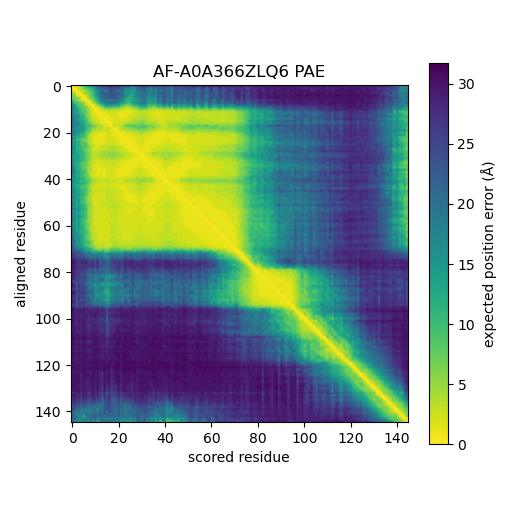1
ATOM 699 C C . GLY A 1 97 ? 26.548 -0.844 -49.501 1.00 71.69 97 GLY A C 1
ATOM 700 O O . GLY A 1 97 ? 27.272 -1.650 -48.921 1.00 71.69 97 GLY A O 1
ATOM 701 N N . ARG A 1 98 ? 25.503 -1.259 -50.238 1.00 65.06 98 ARG A N 1
ATOM 702 C CA . ARG A 1 98 ? 25.195 -2.687 -50.459 1.00 65.06 98 ARG A CA 1
ATOM 703 C C . ARG A 1 98 ? 26.448 -3.370 -51.037 1.00 65.06 98 ARG A C 1
ATOM 705 O O . ARG A 1 98 ? 26.837 -3.014 -52.152 1.00 65.06 98 ARG A O 1
ATOM 712 N N . PRO A 1 99 ? 27.073 -4.330 -50.332 1.00 64.25 99 PRO A N 1
ATOM 713 C CA . PRO A 1 99 ? 28.323 -4.917 -50.783 1.00 64.25 99 PRO A CA 1
ATOM 714 C C . PRO A 1 99 ? 28.115 -5.611 -52.129 1.00 64.25 99 PRO A C 1
ATOM 716 O O . PRO A 1 99 ? 27.046 -6.164 -52.402 1.00 64.25 99 PRO A O 1
ATOM 719 N N . LEU A 1 100 ? 29.141 -5.568 -52.979 1.00 61.62 100 LEU A N 1
ATOM 720 C CA . LEU A 1 100 ? 29.088 -6.039 -54.367 1.00 61.62 100 LEU A CA 1
ATOM 721 C C . LEU A 1 100 ? 28.571 -7.483 -54.487 1.00 61.62 100 LEU A C 1
ATOM 723 O O . LEU A 1 100 ? 27.904 -7.811 -55.466 1.00 61.62 100 LEU A O 1
ATOM 727 N N . TRP A 1 101 ? 28.772 -8.315 -53.459 1.00 66.69 101 TRP A N 1
ATOM 728 C CA . TRP A 1 101 ? 28.246 -9.679 -53.406 1.00 66.69 101 TRP A CA 1
ATOM 729 C C . TRP A 1 101 ? 26.708 -9.750 -53.378 1.00 66.69 101 TRP A C 1
ATOM 731 O O . TRP A 1 101 ? 26.150 -10.681 -53.947 1.00 66.69 101 TRP A O 1
ATOM 741 N N . ARG A 1 102 ? 25.994 -8.763 -52.804 1.00 63.84 102 ARG A N 1
ATOM 742 C CA . ARG A 1 102 ? 24.520 -8.692 -52.902 1.00 63.84 102 ARG A CA 1
ATOM 743 C C . ARG A 1 102 ? 24.060 -8.277 -54.295 1.00 63.84 102 ARG A C 1
ATOM 745 O O . ARG A 1 102 ? 23.046 -8.783 -54.749 1.00 63.84 102 ARG A O 1
ATOM 752 N N . ARG A 1 103 ? 24.806 -7.417 -55.001 1.00 61.56 103 ARG A N 1
ATOM 753 C CA . ARG A 1 103 ? 24.512 -7.115 -56.415 1.00 61.56 103 ARG A CA 1
ATOM 754 C C . ARG A 1 103 ? 24.782 -8.324 -57.310 1.00 61.56 103 ARG A C 1
ATOM 756 O O . ARG A 1 103 ? 24.008 -8.569 -58.224 1.00 61.56 103 ARG A O 1
ATOM 763 N N . ALA A 1 104 ? 25.824 -9.099 -57.015 1.00 65.31 104 ALA A N 1
ATOM 764 C CA . ALA A 1 104 ? 26.088 -10.368 -57.687 1.00 65.31 104 ALA A CA 1
ATOM 765 C C . ALA A 1 104 ? 25.006 -11.424 -57.375 1.00 65.31 104 ALA A C 1
ATOM 767 O O . ALA A 1 104 ? 24.582 -12.161 -58.257 1.00 65.31 104 ALA A O 1
ATOM 768 N N . ALA A 1 105 ? 24.489 -11.467 -56.144 1.00 63.97 105 ALA A N 1
ATOM 769 C CA . ALA A 1 105 ? 23.352 -12.320 -55.807 1.00 63.97 105 ALA A CA 1
ATOM 770 C C . ALA A 1 105 ? 22.067 -11.873 -56.528 1.00 63.97 105 ALA A C 1
ATOM 772 O O . ALA A 1 105 ? 21.333 -12.720 -57.034 1.00 63.97 105 ALA A O 1
ATOM 773 N N . ASP A 1 106 ? 21.821 -10.563 -56.646 1.00 62.91 106 ASP A N 1
ATOM 774 C CA . ASP A 1 106 ? 20.691 -9.995 -57.397 1.00 62.91 106 ASP A CA 1
ATOM 775 C C . ASP A 1 106 ? 20.814 -10.271 -58.918 1.00 62.91 106 ASP A C 1
ATOM 777 O O . ASP A 1 106 ? 19.804 -10.465 -59.592 1.00 62.91 106 ASP A O 1
ATOM 781 N N . THR A 1 107 ? 22.027 -10.360 -59.490 1.00 62.34 107 THR A N 1
ATOM 782 C CA . THR A 1 107 ? 22.212 -10.767 -60.900 1.00 62.34 107 THR A CA 1
ATOM 783 C C . THR A 1 107 ? 22.032 -12.269 -61.114 1.00 62.34 107 THR A C 1
ATOM 785 O O . THR A 1 107 ? 21.431 -12.658 -62.117 1.00 62.34 107 THR A O 1
ATOM 788 N N . VAL A 1 108 ? 22.478 -13.111 -60.174 1.00 62.72 108 VAL A N 1
ATOM 789 C CA . VAL A 1 108 ? 22.275 -14.572 -60.217 1.00 62.72 108 VAL A CA 1
ATOM 790 C C . VAL A 1 108 ? 20.796 -14.926 -60.025 1.00 62.72 108 VAL A C 1
ATOM 792 O O . VAL A 1 108 ? 20.224 -15.669 -60.824 1.00 62.72 108 VAL A O 1
ATOM 795 N N . THR A 1 109 ? 20.133 -14.335 -59.030 1.00 62.19 109 THR A N 1
ATOM 796 C CA . THR A 1 109 ? 18.683 -14.501 -58.819 1.00 62.19 109 THR A CA 1
ATOM 797 C C . THR A 1 109 ? 17.870 -13.836 -59.928 1.00 62.19 109 THR A C 1
ATOM 799 O O . THR A 1 109 ? 16.889 -14.411 -60.381 1.00 62.19 109 THR A O 1
ATOM 802 N N . GLY A 1 110 ? 18.305 -12.691 -60.464 1.00 57.50 110 GLY A N 1
ATOM 803 C CA . GLY A 1 110 ? 17.680 -12.035 -61.614 1.00 57.50 110 GLY A CA 1
ATOM 804 C C . GLY A 1 110 ? 17.793 -12.829 -62.921 1.00 57.50 110 GLY A C 1
ATOM 805 O O . GLY A 1 110 ? 16.910 -12.727 -63.774 1.00 57.50 110 GLY A O 1
ATOM 806 N N . TRP A 1 111 ? 18.836 -13.651 -63.094 1.00 54.66 111 TRP A N 1
ATOM 807 C CA . TRP A 1 111 ? 18.908 -14.629 -64.185 1.00 54.66 111 TRP A CA 1
ATOM 808 C C . TRP A 1 111 ? 17.890 -15.759 -63.986 1.00 54.66 111 TRP A C 1
ATOM 810 O O . TRP A 1 111 ? 17.134 -16.049 -64.913 1.00 54.66 111 TRP A O 1
ATOM 820 N N . GLY A 1 112 ? 17.783 -16.304 -62.768 1.00 58.62 112 GLY A N 1
ATOM 821 C CA . GLY A 1 112 ? 16.778 -17.314 -62.414 1.00 58.62 112 GLY A CA 1
ATOM 822 C C . GLY A 1 112 ? 15.331 -16.817 -62.538 1.00 58.62 112 GLY A C 1
ATOM 823 O O . GLY A 1 112 ? 14.486 -17.508 -63.100 1.00 58.62 112 GLY A O 1
ATOM 824 N N . VAL A 1 113 ? 15.045 -15.582 -62.114 1.00 55.31 113 VAL A N 1
ATOM 825 C CA . VAL A 1 113 ? 13.716 -14.955 -62.218 1.00 55.31 113 VAL A CA 1
ATOM 826 C C . VAL A 1 113 ? 13.380 -14.594 -63.667 1.00 55.31 113 VAL A C 1
ATOM 828 O O . VAL A 1 113 ? 12.255 -14.826 -64.089 1.00 55.31 113 VAL A O 1
ATOM 831 N N . ARG A 1 114 ? 14.328 -14.103 -64.483 1.00 55.47 114 ARG A N 1
ATOM 832 C CA . ARG A 1 114 ? 14.082 -13.897 -65.928 1.00 55.47 114 ARG A CA 1
ATOM 833 C C . ARG A 1 114 ? 13.875 -15.209 -66.686 1.00 55.47 114 ARG A C 1
ATOM 835 O O . ARG A 1 114 ? 13.141 -15.209 -67.672 1.00 55.47 114 ARG A O 1
ATOM 842 N N . ALA A 1 115 ? 14.505 -16.301 -66.252 1.00 54.84 115 ALA A N 1
ATOM 843 C CA . ALA A 1 115 ? 14.245 -17.632 -66.791 1.00 54.84 115 ALA A CA 1
ATOM 844 C C . ALA A 1 115 ? 12.850 -18.145 -66.385 1.00 54.84 115 ALA A C 1
ATOM 846 O O . ALA A 1 115 ? 12.159 -18.705 -67.229 1.00 54.84 115 ALA A O 1
ATOM 847 N N . ALA A 1 116 ? 12.412 -17.880 -65.148 1.00 55.41 116 ALA A N 1
ATOM 848 C CA . ALA A 1 116 ? 11.110 -18.300 -64.619 1.00 55.41 116 ALA A CA 1
ATOM 849 C C . ALA A 1 116 ? 9.915 -17.436 -65.087 1.00 55.41 116 ALA A C 1
ATOM 851 O O . ALA A 1 116 ? 8.831 -17.952 -65.334 1.00 55.41 116 ALA A O 1
ATOM 852 N N . VAL A 1 117 ? 10.089 -16.123 -65.274 1.00 54.94 117 VAL A N 1
ATOM 853 C CA . VAL A 1 117 ? 9.044 -15.223 -65.818 1.00 54.94 117 VAL A CA 1
ATOM 854 C C . VAL A 1 117 ? 8.762 -15.525 -67.290 1.00 54.94 117 VAL A C 1
ATOM 856 O O . VAL A 1 117 ? 7.647 -15.326 -67.763 1.00 54.94 117 VAL A O 1
ATOM 859 N N . ARG A 1 118 ? 9.741 -16.074 -68.018 1.00 55.12 118 ARG A N 1
ATOM 860 C CA . ARG A 1 118 ? 9.519 -16.582 -69.376 1.00 55.12 118 ARG A CA 1
ATOM 861 C C . ARG A 1 118 ? 8.665 -17.861 -69.396 1.00 55.12 118 ARG A C 1
ATOM 863 O O . ARG A 1 118 ? 8.244 -18.263 -70.475 1.00 55.12 118 ARG A O 1
ATOM 870 N N . SER A 1 119 ? 8.414 -18.485 -68.241 1.00 53.78 119 SER A N 1
ATOM 871 C CA . SER A 1 119 ? 7.733 -19.778 -68.119 1.00 53.78 119 SER A CA 1
ATOM 872 C C . SER A 1 119 ? 6.504 -19.809 -67.194 1.00 53.78 119 SER A C 1
ATOM 874 O O . SER A 1 119 ? 5.877 -20.862 -67.111 1.00 53.78 119 SER A O 1
ATOM 876 N N . GLY A 1 120 ? 6.079 -18.710 -66.554 1.00 47.00 120 GLY A N 1
ATOM 877 C CA . GLY A 1 120 ? 4.912 -18.749 -65.656 1.00 47.00 120 GLY A CA 1
ATOM 878 C C . GLY A 1 120 ? 4.165 -17.424 -65.509 1.00 47.00 120 GLY A C 1
ATOM 879 O O . GLY A 1 120 ? 4.659 -16.492 -64.881 1.00 47.00 120 GLY A O 1
ATOM 880 N N . GLY A 1 121 ? 2.954 -17.352 -66.067 1.00 44.69 121 GLY A N 1
ATOM 881 C CA . GLY A 1 121 ? 1.981 -16.292 -65.794 1.00 44.69 121 GLY A CA 1
ATOM 882 C C . GLY A 1 121 ? 1.059 -16.613 -64.606 1.00 44.69 121 GLY A C 1
ATOM 883 O O . GLY A 1 121 ? 0.860 -17.784 -64.296 1.00 44.69 121 GLY A O 1
ATOM 884 N N . LEU A 1 122 ? 0.440 -15.548 -64.056 1.00 43.69 122 LEU A N 1
ATOM 885 C CA . LEU A 1 122 ? -0.726 -15.508 -63.132 1.00 43.69 122 LEU A CA 1
ATOM 886 C C . LEU A 1 122 ? -0.410 -15.910 -61.664 1.00 43.69 122 LEU A C 1
ATOM 888 O O . LEU A 1 122 ? 0.366 -16.820 -61.430 1.00 43.69 122 LEU A O 1
ATOM 892 N N . THR A 1 123 ? -0.927 -15.322 -60.573 1.00 40.38 123 THR A N 1
ATOM 893 C CA . THR A 1 123 ? -1.957 -14.296 -60.285 1.00 40.38 123 THR A CA 1
ATOM 894 C C . THR A 1 123 ? -1.776 -13.874 -58.808 1.00 40.38 123 THR A C 1
ATOM 896 O O . THR A 1 123 ? -1.493 -14.728 -57.971 1.00 40.38 123 THR A O 1
ATOM 899 N N . GLN A 1 124 ? -1.947 -12.593 -58.452 1.00 45.22 124 GLN A N 1
ATOM 900 C CA . GLN A 1 124 ? -1.937 -12.136 -57.048 1.00 45.22 124 GLN A CA 1
ATOM 901 C C . GLN A 1 124 ? -3.291 -12.380 -56.363 1.00 45.22 124 GLN A C 1
ATOM 903 O O . GLN A 1 124 ? -4.319 -11.958 -56.889 1.00 45.22 124 GLN A O 1
ATOM 908 N N . HIS A 1 125 ? -3.279 -12.927 -55.142 1.00 36.78 125 HIS A N 1
ATOM 909 C CA . HIS A 1 125 ? -4.405 -12.846 -54.207 1.00 36.78 125 HIS A CA 1
ATOM 910 C C . HIS A 1 125 ? -4.013 -12.062 -52.947 1.00 36.78 125 HIS A C 1
ATOM 912 O O . HIS A 1 125 ? -3.028 -12.356 -52.274 1.00 36.78 125 HIS A O 1
ATOM 918 N N . ARG A 1 126 ? -4.813 -11.032 -52.664 1.00 46.44 126 ARG A N 1
ATOM 919 C CA . ARG A 1 126 ? -4.743 -10.108 -51.525 1.00 46.44 126 ARG A CA 1
ATOM 920 C C . ARG A 1 126 ? -5.437 -10.735 -50.310 1.00 46.44 126 ARG A C 1
ATOM 922 O O . ARG A 1 126 ? -6.561 -11.207 -50.455 1.00 46.44 126 ARG A O 1
ATOM 929 N N . VAL A 1 127 ? -4.827 -10.667 -49.123 1.00 43.94 127 VAL A N 1
ATOM 930 C CA . VAL A 1 127 ? -5.489 -11.014 -47.849 1.00 43.94 127 VAL A CA 1
ATOM 931 C C . VAL A 1 127 ? -5.549 -9.788 -46.942 1.00 43.94 127 VAL A C 1
ATOM 933 O O . VAL A 1 127 ? -4.577 -9.049 -46.791 1.00 43.94 127 VAL A O 1
ATOM 936 N N . GLY A 1 128 ? -6.757 -9.550 -46.432 1.00 35.72 128 GLY A N 1
ATOM 937 C CA . GLY A 1 128 ? -7.187 -8.384 -45.678 1.00 35.72 128 GLY A CA 1
ATOM 938 C C . GLY A 1 128 ? -6.854 -8.428 -44.186 1.00 35.72 128 GLY A C 1
ATOM 939 O O . GLY A 1 128 ? -6.589 -9.472 -43.601 1.00 35.72 128 GLY A O 1
ATOM 940 N N . ARG A 1 129 ? -6.894 -7.224 -43.611 1.00 44.16 129 ARG A N 1
ATOM 941 C CA . ARG A 1 129 ? -6.759 -6.842 -42.197 1.00 44.16 129 ARG A CA 1
ATOM 942 C C . ARG A 1 129 ? -7.834 -7.457 -41.289 1.00 44.16 129 ARG A C 1
ATOM 944 O O . ARG A 1 129 ? -8.964 -7.629 -41.732 1.00 44.16 129 ARG A O 1
ATOM 951 N N . SER A 1 130 ? -7.526 -7.568 -39.992 1.00 36.88 130 SER A N 1
ATOM 952 C CA . SER A 1 130 ? -8.531 -7.534 -38.913 1.00 36.88 130 SER A CA 1
ATOM 953 C C . SER A 1 130 ? -7.997 -6.787 -37.667 1.00 36.88 130 SER A C 1
ATOM 955 O O . SER A 1 130 ? -6.800 -6.924 -37.395 1.00 36.88 130 SER A O 1
ATOM 957 N N . PRO A 1 131 ? -8.804 -5.977 -36.938 1.00 51.38 131 PRO A N 1
ATOM 958 C CA . PRO A 1 131 ? -8.333 -5.137 -35.829 1.00 51.38 131 PRO A CA 1
ATOM 959 C C . PRO A 1 131 ? -8.938 -5.438 -34.434 1.00 51.38 131 PRO A C 1
ATOM 961 O O . PRO A 1 131 ? -10.024 -5.992 -34.317 1.00 51.38 131 PRO A O 1
ATOM 964 N N . ALA A 1 132 ? -8.219 -4.916 -33.428 1.00 39.97 132 ALA A N 1
ATOM 965 C CA . ALA A 1 132 ? -8.643 -4.288 -32.161 1.00 39.97 132 ALA A CA 1
ATOM 966 C C .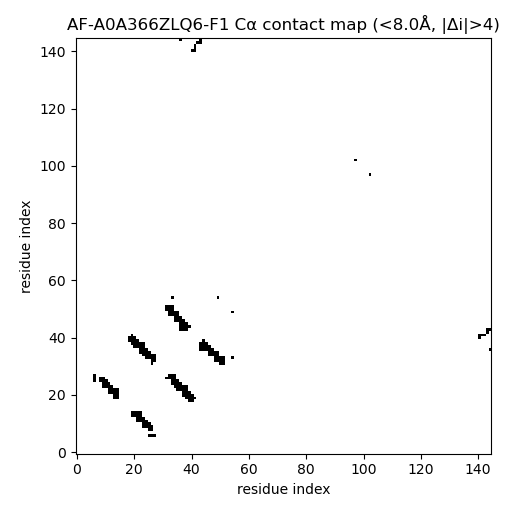 ALA A 1 132 ? -9.296 -5.107 -31.018 1.00 39.97 132 ALA A C 1
ATOM 968 O O . ALA A 1 132 ? -10.377 -5.670 -31.141 1.00 39.97 132 ALA A O 1
ATOM 969 N N . TRP A 1 133 ? -8.643 -5.026 -29.849 1.00 36.25 133 TRP A N 1
ATOM 970 C CA . TRP A 1 133 ? -9.114 -5.424 -28.517 1.00 36.25 133 TRP A CA 1
ATOM 971 C C . TRP A 1 133 ? -9.744 -4.222 -27.789 1.00 36.25 133 TRP A C 1
ATOM 973 O O . TRP A 1 133 ? -9.289 -3.095 -27.973 1.00 36.25 133 TRP A O 1
ATOM 983 N N . VAL A 1 134 ? -10.773 -4.462 -26.968 1.00 44.12 134 VAL A N 1
ATOM 984 C CA . VAL A 1 134 ? -11.491 -3.451 -26.165 1.00 44.12 134 VAL A CA 1
ATOM 985 C C . VAL A 1 134 ? -11.085 -3.549 -24.690 1.00 44.12 134 VAL A C 1
ATOM 987 O O . VAL A 1 134 ? -11.032 -4.645 -24.133 1.00 44.12 134 VAL A O 1
ATOM 990 N N . ASP A 1 135 ? -10.834 -2.384 -24.089 1.00 41.75 135 ASP A N 1
ATOM 991 C CA . ASP A 1 135 ? -10.503 -2.135 -22.681 1.00 41.75 135 ASP A CA 1
ATOM 992 C C . ASP A 1 135 ? -11.631 -2.471 -21.688 1.00 41.75 135 ASP A C 1
ATOM 994 O O . ASP A 1 135 ? -12.813 -2.233 -21.942 1.00 41.75 135 ASP A O 1
ATOM 998 N N . LEU A 1 136 ? -11.239 -2.905 -20.485 1.00 37.97 136 LEU A N 1
ATOM 999 C CA . LEU A 1 136 ? -12.090 -3.003 -19.294 1.00 37.97 136 LEU A CA 1
ATOM 1000 C C . LEU A 1 136 ? -11.374 -2.368 -18.092 1.00 37.97 136 LEU A C 1
ATOM 1002 O O . LEU A 1 136 ? -10.380 -2.895 -17.598 1.00 37.97 136 LEU A O 1
ATOM 1006 N N . ALA A 1 137 ? -11.917 -1.256 -17.590 1.00 38.06 137 ALA A N 1
ATOM 1007 C CA . ALA A 1 137 ? -11.532 -0.643 -16.317 1.00 38.06 137 ALA A CA 1
ATOM 1008 C C . ALA A 1 137 ? -12.522 -1.045 -15.197 1.00 38.06 137 ALA A C 1
ATOM 1010 O O . ALA A 1 137 ? -13.732 -1.056 -15.446 1.00 38.06 137 ALA A O 1
ATOM 1011 N N . PRO A 1 138 ? -12.074 -1.338 -13.957 1.00 41.59 138 PRO A N 1
ATOM 1012 C CA . PRO A 1 138 ? -12.970 -1.767 -12.883 1.00 41.59 138 PRO A CA 1
ATOM 1013 C C . PRO A 1 138 ? -13.439 -0.616 -11.970 1.00 41.59 138 PRO A C 1
ATOM 1015 O O . PRO A 1 138 ? -12.709 0.332 -11.681 1.00 41.59 138 PRO A O 1
ATOM 1018 N N . ARG A 1 139 ? -14.686 -0.736 -11.487 1.00 48.81 139 ARG A N 1
ATOM 1019 C CA . ARG A 1 139 ? -15.379 0.177 -10.555 1.00 48.81 139 ARG A CA 1
ATOM 1020 C C . ARG A 1 139 ? -15.062 -0.134 -9.079 1.00 48.81 139 ARG A C 1
ATOM 1022 O O . ARG A 1 139 ? -14.851 -1.291 -8.727 1.00 48.81 139 ARG A O 1
ATOM 1029 N N . ARG A 1 140 ? -15.103 0.891 -8.211 1.00 48.53 140 ARG A N 1
ATOM 1030 C CA . ARG A 1 140 ? -14.976 0.779 -6.738 1.00 48.53 140 ARG A CA 1
ATOM 1031 C C . ARG A 1 140 ? -16.304 0.362 -6.063 1.00 48.53 140 ARG A C 1
ATOM 1033 O O . ARG A 1 140 ? -17.337 0.885 -6.481 1.00 48.53 140 ARG A O 1
ATOM 1040 N N . PRO A 1 141 ? -16.297 -0.479 -5.006 1.00 45.12 141 PRO A N 1
ATOM 1041 C CA . PRO A 1 141 ? -17.451 -0.698 -4.127 1.00 45.12 141 PRO A CA 1
ATOM 1042 C C . PRO A 1 141 ? -17.350 -0.001 -2.745 1.00 45.12 141 PRO A C 1
ATOM 1044 O O . PRO A 1 141 ? -16.262 0.353 -2.293 1.00 45.12 141 PRO A O 1
ATOM 1047 N N . GLN A 1 142 ? -18.527 0.175 -2.125 1.00 47.12 142 GLN A N 1
ATOM 1048 C CA . GLN A 1 142 ? -18.896 0.914 -0.894 1.00 47.12 142 GLN A CA 1
ATOM 1049 C C . GLN A 1 142 ? -18.554 0.113 0.395 1.00 47.12 142 GLN A C 1
ATOM 1051 O O . GLN A 1 142 ? -18.750 -1.096 0.408 1.00 47.12 142 GLN A O 1
ATOM 1056 N N . GLU A 1 143 ? -17.848 0.690 1.380 1.00 39.16 143 GLU A N 1
ATOM 1057 C CA . GLU A 1 143 ? -18.287 1.216 2.706 1.00 39.16 143 GLU A CA 1
ATOM 1058 C C . GLU A 1 143 ? -18.654 0.187 3.812 1.00 39.16 143 GLU A C 1
ATOM 1060 O O . GLU A 1 143 ? -19.749 -0.365 3.826 1.00 39.16 143 GLU A O 1
ATOM 1065 N N . GLY A 1 144 ? -17.735 0.007 4.787 1.00 52.41 144 GLY A N 1
ATOM 1066 C CA . GLY A 1 144 ? -17.937 -0.690 6.080 1.00 52.41 144 GLY A CA 1
ATOM 1067 C C . GLY A 1 144 ? -16.833 -1.671 6.559 1.00 52.41 144 GLY A C 1
ATOM 1068 O O . GLY A 1 144 ? -16.925 -2.865 6.287 1.00 52.41 144 GLY A O 1
ATOM 1069 N N . CYS A 1 145 ? -15.821 -1.171 7.291 1.00 51.09 145 CYS A N 1
ATOM 1070 C CA . CYS A 1 145 ? -15.306 -1.759 8.544 1.00 51.09 145 CYS A CA 1
ATOM 1071 C C . CYS A 1 145 ? -15.413 -0.613 9.574 1.00 51.09 145 CYS A C 1
ATOM 1073 O O . CYS A 1 145 ? -15.702 -0.904 10.744 1.00 51.09 145 CYS A O 1
#